Protein AF-F4LSC1-F1 (afdb_monomer)

Solvent-accessible surface area (backbone atoms only — not comparable to full-atom values): 3479 Å² total; per-residue (Å²): 130,88,74,38,55,34,87,57,43,54,67,68,54,51,52,52,14,23,60,76,38,72,68,35,71,80,52,15,49,61,40,32,26,53,50,26,26,75,76,71,74,33,77,65,61,75,58,56,64,52,14,49,49,37,34,48,47,64,73,74,74,110

Sequence (62 aa):
MSKGNPDKVSPSLARRALELAGGDRKKAYSECVKLSFQITGRIAPGFDNRDLQAFYEEVFDR

Mean predicted aligned error: 3.9 Å

Organism: Tepidanaerobacter acetatoxydans (strain DSM 21804 / JCM 16047 / Re1) (NCBI:txid1209989)

Radius of gyration: 10.74 Å; Cα contacts (8 Å, |Δi|>4): 74; chains: 1; bounding box: 32×18×28 Å

pLDDT: mean 88.14, std 9.26, range [46.91, 95.06]

Structure (mmCIF, N/CA/C/O backbone):
data_AF-F4LSC1-F1
#
_entry.id   AF-F4LSC1-F1
#
loop_
_atom_site.group_PDB
_atom_site.id
_atom_site.type_symbol
_atom_site.label_atom_id
_atom_site.label_alt_id
_atom_site.label_comp_id
_atom_site.label_asym_id
_atom_site.label_entity_id
_atom_site.label_seq_id
_atom_site.pdbx_PDB_ins_code
_atom_site.Cartn_x
_atom_site.Cartn_y
_atom_site.Cartn_z
_atom_site.occupancy
_atom_site.B_iso_or_equiv
_atom_site.auth_seq_id
_atom_site.auth_comp_id
_atom_site.auth_asym_id
_atom_site.auth_atom_id
_atom_site.pdbx_PDB_model_num
ATOM 1 N N . MET A 1 1 ? 23.286 3.131 0.818 1.00 46.91 1 MET A N 1
ATOM 2 C CA . MET A 1 1 ? 21.966 3.522 1.354 1.00 46.91 1 MET A CA 1
ATOM 3 C C . MET A 1 1 ? 21.048 2.329 1.200 1.00 46.91 1 MET A C 1
ATOM 5 O O . MET A 1 1 ? 20.976 1.810 0.093 1.00 46.91 1 MET A O 1
ATOM 9 N N . SER A 1 2 ? 20.454 1.826 2.282 1.00 55.03 2 SER A N 1
ATOM 10 C CA . SER A 1 2 ? 19.608 0.631 2.215 1.00 55.03 2 SER A CA 1
ATOM 11 C C . SER A 1 2 ? 18.388 0.923 1.343 1.00 55.03 2 SER A C 1
ATOM 13 O O . SER A 1 2 ? 17.518 1.694 1.746 1.00 55.03 2 SER A O 1
ATOM 15 N N . LYS A 1 3 ? 18.370 0.347 0.135 1.00 70.44 3 LYS A N 1
ATOM 16 C CA . LYS A 1 3 ? 17.156 0.224 -0.677 1.00 70.44 3 LYS A CA 1
ATOM 17 C C . LYS A 1 3 ? 16.128 -0.517 0.184 1.00 70.44 3 LYS A C 1
ATOM 19 O O . LYS A 1 3 ? 16.511 -1.440 0.905 1.00 70.44 3 LYS A O 1
ATOM 24 N N . GLY A 1 4 ? 14.878 -0.056 0.195 1.00 83.50 4 GLY A N 1
ATOM 25 C CA . GLY A 1 4 ? 13.800 -0.755 0.900 1.00 83.50 4 GLY A CA 1
ATOM 26 C C . GLY A 1 4 ? 13.694 -2.211 0.442 1.00 83.50 4 GLY A C 1
ATOM 27 O O . GLY A 1 4 ? 14.256 -2.581 -0.588 1.00 83.50 4 GLY A O 1
ATOM 28 N N . ASN A 1 5 ? 13.005 -3.041 1.216 1.00 88.69 5 ASN A N 1
ATOM 29 C CA . ASN A 1 5 ? 12.774 -4.437 0.882 1.00 88.69 5 ASN A CA 1
ATOM 30 C C . ASN A 1 5 ? 11.387 -4.600 0.221 1.00 88.69 5 ASN A C 1
ATOM 32 O O . ASN A 1 5 ? 10.384 -4.660 0.940 1.00 88.69 5 ASN A O 1
ATOM 36 N N . PRO A 1 6 ? 11.315 -4.692 -1.122 1.00 90.25 6 PRO A N 1
ATOM 37 C CA . PRO A 1 6 ? 10.050 -4.826 -1.838 1.00 90.25 6 PRO A CA 1
ATOM 38 C C . PRO A 1 6 ? 9.332 -6.150 -1.541 1.00 90.25 6 PRO A C 1
ATOM 40 O O . PRO A 1 6 ? 8.106 -6.189 -1.613 1.00 90.25 6 PRO A O 1
ATOM 43 N N . ASP A 1 7 ? 10.043 -7.203 -1.117 1.00 90.50 7 ASP A N 1
ATOM 44 C CA . ASP A 1 7 ? 9.452 -8.519 -0.817 1.00 90.50 7 ASP A CA 1
ATOM 45 C C . ASP A 1 7 ? 8.523 -8.493 0.406 1.00 90.50 7 ASP A C 1
ATOM 47 O O . ASP A 1 7 ? 7.674 -9.3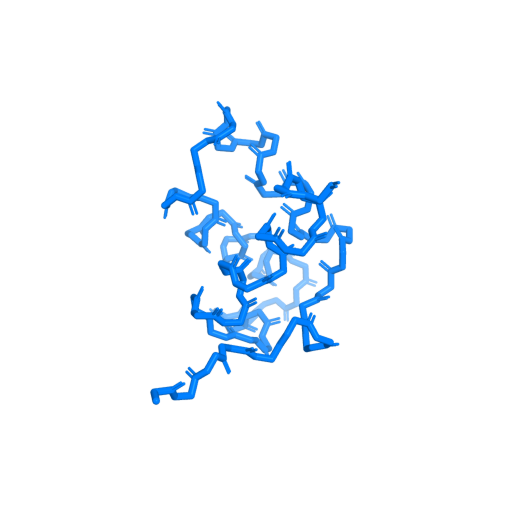69 0.578 1.00 90.50 7 ASP A O 1
ATOM 51 N N . LYS A 1 8 ? 8.661 -7.485 1.278 1.00 89.81 8 LYS A N 1
ATOM 52 C CA . LYS A 1 8 ? 7.750 -7.284 2.418 1.00 89.81 8 LYS A CA 1
ATOM 53 C C . LYS A 1 8 ? 6.407 -6.692 2.004 1.00 89.81 8 LYS A C 1
ATOM 55 O O . LYS A 1 8 ? 5.450 -6.729 2.779 1.00 89.81 8 LYS A O 1
ATOM 60 N N . VAL A 1 9 ? 6.343 -6.092 0.821 1.00 92.31 9 VAL A N 1
ATOM 61 C CA . VAL A 1 9 ? 5.169 -5.371 0.351 1.00 92.31 9 VAL A CA 1
ATOM 62 C C . VAL A 1 9 ? 4.217 -6.356 -0.297 1.00 92.31 9 VAL A C 1
ATOM 64 O O . VAL A 1 9 ? 4.555 -7.025 -1.267 1.00 92.31 9 VAL A O 1
ATOM 67 N N . SER A 1 10 ? 2.984 -6.410 0.203 1.00 90.81 10 SER A N 1
ATOM 68 C CA . SER A 1 10 ? 1.927 -7.160 -0.473 1.00 90.81 10 SER A CA 1
ATOM 69 C C . SER A 1 10 ? 1.591 -6.493 -1.818 1.00 90.81 10 SER A C 1
ATOM 71 O O . SER A 1 10 ? 1.084 -5.362 -1.812 1.00 90.81 10 SER A O 1
ATOM 73 N N . PRO A 1 11 ? 1.804 -7.161 -2.973 1.00 91.69 11 PRO A N 1
ATOM 74 C CA . PRO A 1 11 ? 1.596 -6.546 -4.286 1.00 91.69 11 PRO A CA 1
ATOM 75 C C . PRO A 1 11 ? 0.151 -6.099 -4.521 1.00 91.69 11 PRO A C 1
ATOM 77 O O . PRO A 1 11 ? -0.092 -5.080 -5.165 1.00 91.69 11 PRO A O 1
ATOM 80 N N . SER A 1 12 ? -0.819 -6.849 -3.990 1.00 91.31 12 SER A N 1
ATOM 81 C CA . SER A 1 12 ? -2.243 -6.525 -4.106 1.00 91.31 12 SER A CA 1
ATOM 82 C C . SER A 1 12 ? -2.611 -5.280 -3.299 1.00 91.31 12 SER A C 1
ATOM 84 O O . SER A 1 12 ? -3.332 -4.421 -3.807 1.00 91.31 12 SER A O 1
ATOM 86 N N . LEU A 1 13 ? -2.072 -5.140 -2.082 1.00 91.50 13 LEU A N 1
ATOM 87 C CA . LEU A 1 13 ? -2.279 -3.958 -1.244 1.00 91.50 13 LEU A CA 1
ATOM 88 C C . LEU A 1 13 ? -1.657 -2.715 -1.893 1.00 91.50 13 LEU A C 1
ATOM 90 O O . LEU A 1 13 ? -2.324 -1.690 -2.005 1.00 91.50 13 LEU A O 1
ATOM 94 N N . ALA A 1 14 ? -0.410 -2.820 -2.360 1.00 92.94 14 ALA A N 1
ATOM 95 C CA . ALA A 1 14 ? 0.309 -1.715 -2.987 1.00 92.94 14 ALA A CA 1
ATOM 96 C C . ALA A 1 14 ? -0.371 -1.241 -4.277 1.00 92.94 14 ALA A C 1
ATOM 98 O O . ALA A 1 14 ? -0.638 -0.053 -4.434 1.00 92.94 14 ALA A O 1
ATOM 99 N N . ARG A 1 15 ? -0.739 -2.159 -5.182 1.00 93.44 15 ARG A N 1
ATOM 100 C CA . ARG A 1 15 ? -1.460 -1.794 -6.414 1.00 93.44 15 ARG A CA 1
ATOM 101 C C . ARG A 1 15 ? -2.788 -1.112 -6.109 1.00 93.44 15 ARG A C 1
ATOM 103 O O . ARG A 1 15 ? -3.063 -0.052 -6.664 1.00 93.44 15 ARG A O 1
ATOM 110 N N . ARG A 1 16 ? -3.569 -1.655 -5.169 1.00 94.00 16 ARG A N 1
ATOM 111 C CA . ARG A 1 16 ? -4.851 -1.057 -4.783 1.00 94.00 16 ARG A CA 1
ATOM 112 C C . ARG A 1 16 ? -4.682 0.328 -4.163 1.00 94.00 16 ARG A C 1
ATOM 114 O O . ARG A 1 16 ? -5.451 1.236 -4.460 1.00 94.00 16 ARG A O 1
ATOM 121 N N . ALA A 1 17 ? -3.673 0.499 -3.318 1.00 94.06 17 ALA A N 1
ATOM 122 C CA . ALA A 1 17 ? -3.354 1.786 -2.723 1.00 94.06 17 ALA A CA 1
ATOM 123 C C . ALA A 1 17 ? -2.910 2.818 -3.770 1.00 94.06 17 ALA A C 1
ATOM 125 O O . ALA A 1 17 ? -3.288 3.983 -3.675 1.00 94.06 17 ALA A O 1
ATOM 126 N N . LEU A 1 18 ? -2.148 2.399 -4.784 1.00 94.25 18 LEU A N 1
ATOM 127 C CA . LEU A 1 18 ? -1.724 3.262 -5.884 1.00 94.25 18 LEU A CA 1
ATOM 128 C C . LEU A 1 18 ? -2.901 3.689 -6.772 1.00 94.25 18 LEU A C 1
ATOM 130 O O . LEU A 1 18 ? -2.978 4.856 -7.151 1.00 94.25 18 LEU A O 1
ATOM 134 N N . GLU A 1 19 ? -3.835 2.777 -7.057 1.00 93.94 19 GLU A N 1
ATOM 135 C CA . GLU A 1 19 ? -5.089 3.086 -7.760 1.00 93.94 19 GLU A CA 1
ATOM 136 C C . GLU A 1 19 ? -5.902 4.148 -7.008 1.00 93.94 19 GLU A C 1
ATOM 138 O O . GLU A 1 19 ? -6.302 5.152 -7.595 1.00 93.94 19 GLU A O 1
ATOM 143 N N . LEU A 1 20 ? -6.102 3.966 -5.696 1.00 93.56 20 LEU A N 1
ATOM 144 C CA . LEU A 1 20 ? -6.827 4.923 -4.849 1.00 93.56 20 LEU A CA 1
ATOM 145 C C . LEU A 1 20 ? -6.111 6.273 -4.741 1.00 93.56 20 LEU A C 1
ATOM 147 O O . LEU A 1 20 ? -6.755 7.317 -4.657 1.00 93.56 20 LEU A O 1
ATOM 151 N N . ALA A 1 21 ? -4.780 6.259 -4.774 1.00 94.31 21 ALA A N 1
ATOM 152 C CA . ALA A 1 21 ? -3.957 7.459 -4.780 1.00 94.31 21 ALA A CA 1
ATOM 153 C C . ALA A 1 21 ? -3.889 8.152 -6.154 1.00 94.31 21 ALA A C 1
ATOM 155 O O . ALA A 1 21 ? -3.222 9.181 -6.274 1.00 94.31 21 ALA A O 1
ATOM 156 N N . GLY A 1 22 ? -4.538 7.613 -7.193 1.00 92.44 22 GLY A N 1
ATOM 157 C CA . GLY A 1 22 ? -4.496 8.170 -8.547 1.00 92.44 22 GLY A CA 1
ATOM 158 C C . GLY A 1 22 ? -3.097 8.138 -9.168 1.00 92.44 22 GLY A C 1
ATOM 159 O O . GLY A 1 22 ? -2.723 9.061 -9.885 1.00 92.44 22 GLY A O 1
ATOM 160 N N . GLY A 1 23 ? -2.294 7.119 -8.845 1.00 89.94 23 GLY A N 1
ATOM 161 C CA . GLY A 1 23 ? -0.907 6.996 -9.304 1.00 89.94 23 GLY A CA 1
ATOM 162 C C . GLY A 1 23 ? 0.119 7.771 -8.468 1.00 89.94 23 GLY A C 1
ATOM 163 O O . GLY A 1 23 ? 1.318 7.666 -8.725 1.00 89.94 23 GLY A O 1
ATOM 164 N N . ASP A 1 24 ? -0.304 8.515 -7.441 1.00 91.81 24 ASP A N 1
ATOM 165 C CA . ASP A 1 24 ? 0.613 9.238 -6.557 1.00 91.81 24 ASP A CA 1
ATOM 166 C C . ASP A 1 24 ? 1.278 8.286 -5.545 1.00 91.81 24 ASP A C 1
ATOM 168 O O . ASP A 1 24 ? 0.712 7.933 -4.504 1.00 91.81 24 ASP A O 1
ATOM 172 N N . ARG A 1 25 ? 2.531 7.905 -5.830 1.00 89.31 25 ARG A N 1
ATOM 173 C CA . ARG A 1 25 ? 3.336 7.011 -4.979 1.00 89.31 25 ARG A CA 1
ATOM 174 C C . ARG A 1 25 ? 3.543 7.546 -3.556 1.00 89.31 25 ARG A C 1
ATOM 176 O O . ARG A 1 25 ? 3.696 6.743 -2.635 1.00 89.31 25 ARG A O 1
ATOM 183 N N . LYS A 1 26 ? 3.530 8.871 -3.336 1.00 87.06 26 LYS A N 1
ATOM 184 C CA . LYS A 1 26 ? 3.683 9.462 -1.991 1.00 87.06 26 LYS A CA 1
ATOM 185 C C . LYS A 1 26 ? 2.409 9.304 -1.170 1.00 87.06 26 LYS A C 1
ATOM 187 O O . LYS A 1 26 ? 2.484 9.022 0.024 1.00 87.06 26 LYS A O 1
ATOM 192 N N . LYS A 1 27 ? 1.243 9.458 -1.804 1.00 92.19 27 LYS A N 1
ATOM 193 C CA . LYS A 1 27 ? -0.063 9.252 -1.154 1.00 92.19 27 LYS A CA 1
ATOM 194 C C . LYS A 1 27 ? -0.398 7.777 -0.963 1.00 92.19 27 LYS A C 1
ATOM 196 O O . LYS A 1 27 ? -1.067 7.435 0.010 1.00 92.19 27 LYS A O 1
ATOM 201 N N . ALA A 1 28 ? 0.114 6.904 -1.828 1.00 94.31 28 ALA A N 1
ATOM 202 C CA . ALA A 1 28 ? -0.166 5.474 -1.776 1.00 94.31 28 ALA A CA 1
ATOM 203 C C . ALA A 1 28 ? 0.234 4.817 -0.440 1.00 94.31 28 ALA A C 1
ATOM 205 O O . ALA A 1 28 ? -0.438 3.889 -0.000 1.00 94.31 28 ALA A O 1
ATOM 206 N N . TYR A 1 29 ? 1.266 5.303 0.262 1.00 93.19 29 TYR A N 1
ATOM 207 C CA . TYR A 1 29 ? 1.607 4.764 1.587 1.00 93.19 29 TYR A CA 1
ATOM 208 C C . TYR A 1 29 ? 0.495 5.003 2.619 1.00 93.19 29 TYR A C 1
ATOM 210 O O . TYR A 1 29 ? 0.108 4.091 3.349 1.00 93.19 29 TYR A O 1
ATOM 218 N N . SER A 1 30 ? -0.077 6.208 2.643 1.00 92.56 30 SER A N 1
ATOM 219 C CA . SER A 1 30 ? -1.204 6.532 3.523 1.00 92.56 30 SER A CA 1
ATOM 220 C C . SER A 1 30 ? -2.437 5.686 3.198 1.00 92.56 30 SER A C 1
ATOM 222 O O . SER A 1 30 ? -3.142 5.255 4.108 1.00 92.56 30 SER A O 1
ATOM 224 N N . GLU A 1 31 ? -2.675 5.396 1.917 1.00 95.06 31 GLU A N 1
ATOM 225 C CA . GLU A 1 31 ? -3.741 4.479 1.499 1.00 95.06 31 GLU A CA 1
ATOM 226 C C . GLU A 1 31 ? -3.452 3.028 1.922 1.00 95.06 31 GLU A C 1
ATOM 228 O O . GLU A 1 31 ? -4.358 2.353 2.405 1.00 95.06 31 GLU A O 1
ATOM 233 N N . CYS A 1 32 ? -2.197 2.560 1.869 1.00 93.06 32 CYS A N 1
ATOM 234 C CA . CYS A 1 32 ? -1.815 1.242 2.402 1.00 93.06 32 CYS A CA 1
ATOM 235 C C . CYS A 1 32 ? -2.125 1.120 3.899 1.00 93.06 32 CYS A C 1
ATOM 237 O O . CYS A 1 32 ? -2.657 0.102 4.340 1.00 93.06 32 CYS A O 1
ATOM 239 N N . VAL A 1 33 ? -1.824 2.159 4.683 1.00 91.69 33 VAL A N 1
ATOM 240 C CA . VAL A 1 33 ? -2.121 2.203 6.123 1.00 91.69 33 VAL A CA 1
ATOM 241 C C . VAL A 1 33 ? -3.631 2.144 6.377 1.00 91.69 33 VAL A C 1
ATOM 243 O O . VAL A 1 33 ? -4.082 1.349 7.204 1.00 91.69 33 VAL A O 1
ATOM 246 N N . LYS A 1 34 ? -4.425 2.935 5.642 1.00 93.12 34 LYS A N 1
ATOM 247 C CA . LYS A 1 34 ? -5.895 2.926 5.750 1.00 93.12 34 LYS A CA 1
ATOM 248 C C . LYS A 1 34 ? -6.481 1.560 5.392 1.00 93.12 34 LYS A C 1
ATOM 250 O O 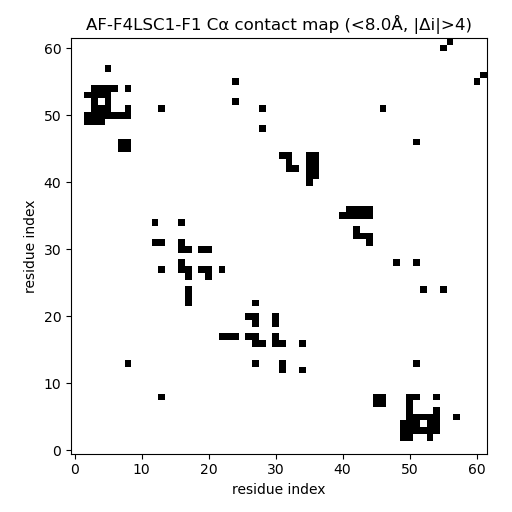. LYS A 1 34 ? -7.290 1.032 6.152 1.00 93.12 34 LYS A O 1
ATOM 255 N N . LEU A 1 35 ? -6.046 0.974 4.277 1.00 91.62 35 LEU A N 1
ATOM 256 C CA . LEU A 1 35 ? -6.494 -0.345 3.830 1.00 91.62 35 LEU A CA 1
ATOM 257 C C . LEU A 1 35 ? -6.107 -1.436 4.833 1.00 91.62 35 LEU A C 1
ATOM 259 O O . LEU A 1 35 ? -6.936 -2.270 5.185 1.00 91.62 35 LEU A O 1
ATOM 263 N N . SER A 1 36 ? -4.877 -1.406 5.354 1.00 91.19 36 SER A N 1
ATOM 264 C CA . SER A 1 36 ? -4.434 -2.333 6.400 1.00 91.19 36 SER A CA 1
ATOM 265 C C . SER A 1 36 ? -5.320 -2.253 7.638 1.00 91.19 36 SER A C 1
ATOM 267 O O . SER A 1 36 ? -5.723 -3.287 8.173 1.00 91.19 36 SER A O 1
ATOM 269 N N . PHE A 1 37 ? -5.666 -1.040 8.074 1.00 90.69 37 PHE A N 1
ATOM 270 C CA . PHE A 1 37 ? -6.550 -0.844 9.216 1.00 90.69 37 PHE A CA 1
ATOM 271 C C . PHE A 1 37 ? -7.956 -1.391 8.947 1.00 90.69 37 PHE A C 1
ATOM 273 O O . PHE A 1 37 ? -8.512 -2.074 9.801 1.00 90.69 37 PHE A O 1
ATOM 280 N N . GLN A 1 38 ? -8.499 -1.176 7.749 1.00 89.00 38 GLN A N 1
ATOM 281 C CA . GLN A 1 38 ? -9.803 -1.717 7.357 1.00 89.00 38 GLN A CA 1
ATOM 282 C C . GLN A 1 38 ? -9.827 -3.252 7.302 1.00 89.00 38 GLN A C 1
ATOM 284 O O . GLN A 1 38 ? -10.837 -3.853 7.654 1.00 89.00 38 GLN A O 1
ATOM 289 N N . ILE A 1 39 ? -8.731 -3.887 6.877 1.00 87.06 39 ILE A N 1
ATOM 290 C CA . ILE A 1 39 ? -8.658 -5.347 6.702 1.00 87.06 39 ILE A CA 1
ATOM 291 C C . ILE A 1 39 ? -8.324 -6.060 8.019 1.00 87.06 39 ILE A C 1
ATOM 293 O O . ILE A 1 39 ? -8.872 -7.118 8.310 1.00 87.06 39 ILE A O 1
ATOM 297 N N . THR A 1 40 ? -7.399 -5.508 8.808 1.00 86.31 40 THR A N 1
ATOM 298 C CA . THR A 1 40 ? -6.782 -6.209 9.951 1.00 86.31 40 THR A CA 1
ATOM 299 C C . THR A 1 40 ? -7.044 -5.549 11.304 1.00 86.31 40 THR A C 1
ATOM 301 O O . THR A 1 40 ? -6.679 -6.109 12.337 1.00 86.31 40 THR A O 1
ATOM 304 N N . GLY A 1 41 ? -7.603 -4.335 11.319 1.00 88.75 41 GLY A N 1
ATOM 305 C CA . GLY A 1 41 ? -7.684 -3.489 12.513 1.00 88.75 41 GLY A CA 1
ATOM 306 C C . GLY A 1 41 ? -6.342 -2.888 12.949 1.00 88.75 41 GLY A C 1
ATOM 307 O O . GLY A 1 41 ? -6.276 -2.239 13.991 1.00 88.75 41 GLY A O 1
ATOM 308 N N . ARG A 1 42 ? -5.253 -3.087 12.187 1.00 85.25 42 ARG A N 1
ATOM 309 C CA . ARG A 1 42 ? -3.906 -2.600 12.526 1.0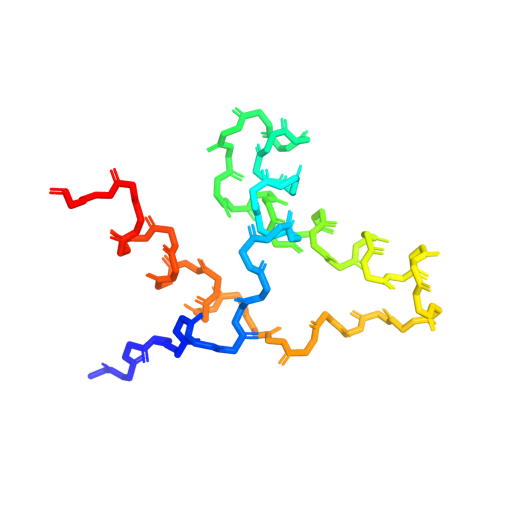0 85.25 42 ARG A CA 1
ATOM 310 C C . ARG A 1 42 ? -3.478 -1.453 11.618 1.00 85.25 42 ARG A C 1
ATOM 312 O O . ARG A 1 42 ? -3.536 -1.553 10.395 1.00 85.25 42 ARG A O 1
ATOM 319 N N . ILE A 1 43 ? -2.942 -0.400 12.236 1.00 80.88 43 ILE A N 1
ATOM 320 C CA . ILE A 1 43 ? -2.398 0.798 11.562 1.00 80.88 43 ILE A CA 1
ATOM 321 C C . ILE A 1 43 ? -1.045 0.498 10.871 1.00 80.88 43 ILE A C 1
ATOM 323 O O . ILE A 1 43 ? -0.481 1.340 10.182 1.00 80.88 43 ILE A O 1
ATOM 327 N N . ALA A 1 44 ? -0.514 -0.717 11.016 1.00 82.88 44 ALA A N 1
ATOM 328 C CA . ALA A 1 44 ? 0.741 -1.130 10.400 1.00 82.88 44 ALA A CA 1
ATOM 329 C C . ALA A 1 44 ? 0.485 -2.124 9.250 1.00 82.88 44 ALA A C 1
ATOM 331 O O . ALA A 1 44 ? 0.077 -3.251 9.537 1.00 82.88 44 ALA A O 1
ATOM 332 N N . PRO A 1 45 ? 0.786 -1.763 7.985 1.00 85.62 45 PRO A N 1
ATOM 333 C CA . PRO A 1 45 ? 0.635 -2.653 6.829 1.00 85.62 45 PRO A CA 1
ATOM 334 C C . PRO A 1 45 ? 1.704 -3.760 6.750 1.00 85.62 45 PRO A C 1
ATOM 336 O O . PRO A 1 45 ? 1.669 -4.577 5.836 1.00 85.62 45 PRO A O 1
ATOM 339 N N . GLY A 1 46 ? 2.648 -3.806 7.699 1.00 87.69 46 GLY A N 1
ATOM 340 C CA . GLY A 1 46 ? 3.717 -4.815 7.760 1.00 87.69 46 GLY A CA 1
ATOM 341 C C . GLY A 1 46 ? 5.005 -4.440 7.017 1.00 87.69 46 GLY A C 1
ATOM 342 O O . GLY A 1 46 ? 5.975 -5.190 7.068 1.00 87.69 46 GLY A O 1
ATOM 343 N N . PHE A 1 47 ? 5.034 -3.269 6.385 1.00 91.62 47 PHE A N 1
ATOM 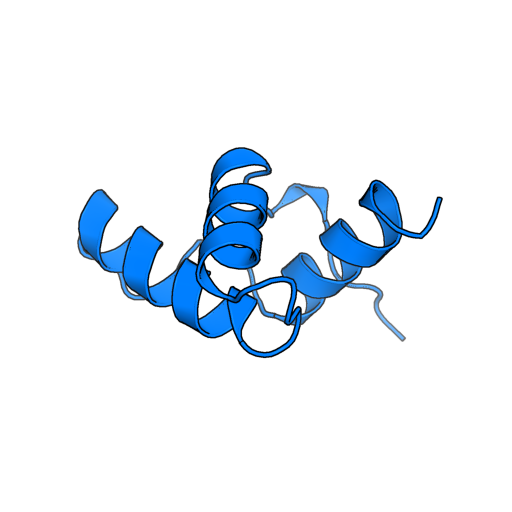344 C CA . PHE A 1 47 ? 6.180 -2.705 5.673 1.00 91.62 47 PHE A CA 1
ATOM 345 C C . PHE A 1 47 ? 6.227 -1.185 5.874 1.00 91.62 47 PHE A C 1
ATOM 347 O O . PHE A 1 47 ? 5.231 -0.583 6.292 1.00 91.62 47 PHE A O 1
ATOM 354 N N . ASP A 1 48 ? 7.370 -0.560 5.594 1.00 91.38 48 ASP A N 1
ATOM 355 C CA . ASP A 1 48 ? 7.521 0.895 5.674 1.00 91.38 48 ASP A CA 1
ATOM 356 C C . ASP A 1 48 ? 7.404 1.585 4.300 1.00 91.38 48 ASP A C 1
ATOM 358 O O . ASP A 1 48 ? 7.262 0.954 3.254 1.00 91.38 48 ASP A O 1
ATOM 362 N N . ASN A 1 49 ? 7.429 2.920 4.276 1.00 91.31 49 ASN A N 1
ATOM 363 C CA . ASN A 1 49 ? 7.317 3.650 3.011 1.00 91.31 49 ASN A CA 1
ATOM 364 C C . ASN A 1 49 ? 8.499 3.358 2.069 1.00 91.31 49 ASN A C 1
ATOM 366 O O . ASN A 1 49 ? 8.321 3.355 0.858 1.00 91.31 49 ASN A O 1
ATOM 370 N N . ARG A 1 50 ? 9.702 3.086 2.589 1.00 92.19 50 ARG A N 1
ATOM 371 C CA . ARG A 1 50 ? 10.865 2.790 1.738 1.00 92.19 50 ARG A CA 1
ATOM 372 C C . ARG A 1 50 ? 10.697 1.443 1.050 1.00 92.19 50 ARG A C 1
ATOM 374 O O . ARG A 1 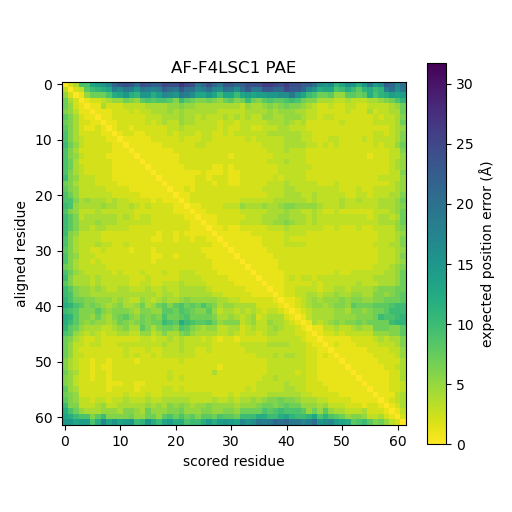50 ? 11.011 1.349 -0.131 1.00 92.19 50 ARG A O 1
ATOM 381 N N . ASP A 1 51 ? 10.185 0.445 1.767 1.00 93.62 51 ASP A N 1
ATOM 382 C CA . ASP A 1 51 ? 9.809 -0.855 1.209 1.00 93.62 51 ASP A CA 1
ATOM 383 C C . ASP A 1 51 ? 8.791 -0.667 0.067 1.00 93.62 51 ASP A C 1
ATOM 385 O O . ASP A 1 51 ? 8.983 -1.184 -1.033 1.00 93.62 51 ASP A O 1
ATOM 389 N N . LEU A 1 52 ? 7.757 0.160 0.286 1.00 93.25 52 LEU A N 1
ATOM 390 C CA . LEU A 1 52 ? 6.736 0.461 -0.725 1.00 93.25 52 LEU A CA 1
ATOM 391 C C . LEU A 1 52 ? 7.295 1.185 -1.959 1.00 93.25 52 LEU A C 1
ATOM 393 O O . LEU A 1 52 ? 6.942 0.834 -3.083 1.00 93.25 52 LEU A O 1
ATOM 397 N N . GLN A 1 53 ? 8.153 2.192 -1.773 1.00 92.62 53 GLN A N 1
ATOM 39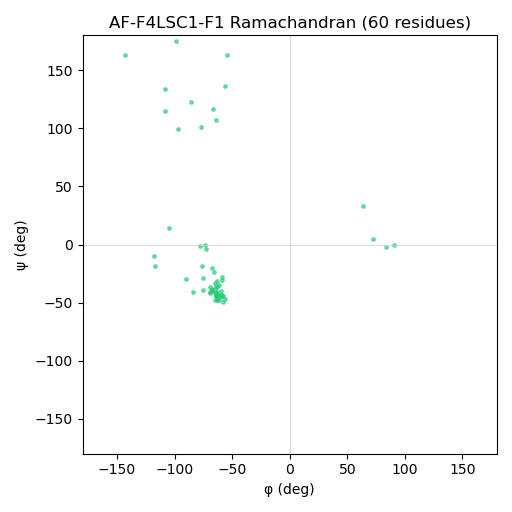8 C CA . GLN A 1 53 ? 8.772 2.888 -2.905 1.00 92.62 53 GLN A CA 1
ATOM 399 C C . GLN A 1 53 ? 9.685 1.952 -3.699 1.00 92.62 53 GLN A C 1
ATOM 401 O O . GLN A 1 53 ? 9.617 1.959 -4.923 1.00 92.62 53 GLN A O 1
ATOM 406 N N . 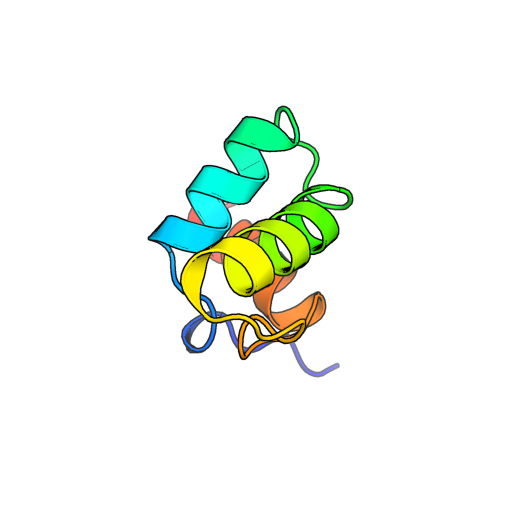ALA A 1 54 ? 10.471 1.108 -3.020 1.00 92.88 54 ALA A N 1
ATOM 407 C CA . ALA A 1 54 ? 11.313 0.111 -3.679 1.00 92.88 54 ALA A CA 1
ATOM 408 C C . ALA A 1 54 ? 10.475 -0.866 -4.521 1.00 92.88 54 ALA A C 1
ATOM 410 O O . ALA A 1 54 ? 10.842 -1.171 -5.652 1.00 92.88 54 ALA A O 1
ATOM 411 N N . PHE A 1 55 ? 9.312 -1.288 -4.012 1.00 93.06 55 PHE A N 1
ATOM 412 C CA . PHE A 1 55 ? 8.370 -2.108 -4.775 1.00 93.06 55 PHE A CA 1
ATOM 413 C C . PHE A 1 55 ? 7.864 -1.382 -6.028 1.00 93.06 55 PHE A C 1
ATOM 415 O O . PHE A 1 55 ? 7.810 -1.971 -7.105 1.00 93.06 55 PHE A O 1
ATOM 422 N N . TYR A 1 56 ? 7.516 -0.096 -5.926 1.00 91.81 56 TYR A N 1
ATOM 423 C CA . TYR A 1 56 ? 7.077 0.661 -7.098 1.00 91.81 56 TYR A CA 1
ATOM 424 C C . TYR A 1 56 ? 8.186 0.886 -8.125 1.00 91.81 56 TYR A C 1
ATOM 426 O O . TYR A 1 56 ? 7.909 0.796 -9.317 1.00 91.81 56 TYR A O 1
ATOM 434 N N . GLU A 1 57 ? 9.413 1.154 -7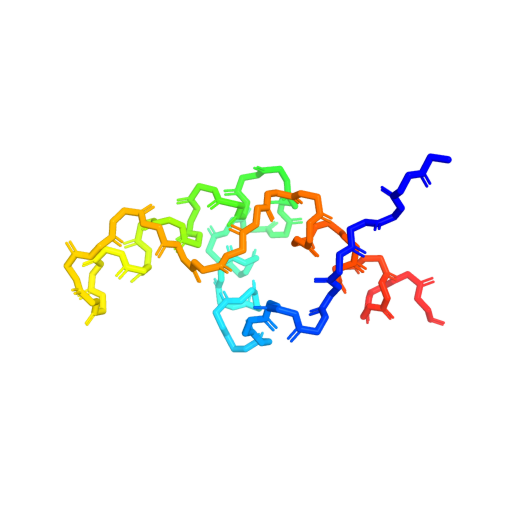.685 1.00 90.31 57 GLU A N 1
ATOM 435 C CA . GLU A 1 57 ? 10.573 1.248 -8.576 1.00 90.31 57 GLU A CA 1
ATOM 436 C C . GLU A 1 57 ? 10.802 -0.075 -9.323 1.00 90.31 57 GLU A C 1
ATOM 438 O O . GLU A 1 57 ? 10.998 -0.076 -10.533 1.00 90.31 57 GLU A O 1
ATOM 443 N N . GLU A 1 58 ? 10.710 -1.217 -8.639 1.00 88.62 58 GLU A N 1
ATOM 444 C CA . GLU A 1 58 ? 10.920 -2.521 -9.275 1.00 88.62 58 GLU A CA 1
ATOM 445 C C . GLU A 1 58 ? 9.808 -2.899 -10.267 1.00 88.62 58 GLU A C 1
ATOM 447 O O . GLU A 1 58 ? 10.080 -3.520 -11.295 1.00 88.62 58 GLU A O 1
ATOM 452 N N . VAL A 1 59 ? 8.558 -2.546 -9.959 1.00 85.50 59 VAL A N 1
ATOM 453 C CA . VAL A 1 59 ? 7.383 -2.983 -10.730 1.00 85.50 59 VAL A CA 1
ATOM 454 C C . VAL A 1 59 ? 7.015 -2.025 -11.864 1.00 85.50 59 VAL A C 1
ATOM 456 O O . VAL A 1 59 ? 6.447 -2.476 -12.856 1.00 85.50 59 VAL A O 1
ATOM 459 N N . PHE A 1 60 ? 7.285 -0.723 -11.725 1.00 79.12 60 PHE A N 1
ATOM 460 C CA . PHE A 1 60 ? 6.825 0.304 -12.672 1.00 79.12 60 PHE A CA 1
ATOM 461 C C . PHE A 1 60 ? 7.946 1.055 -13.404 1.00 79.12 60 PHE A C 1
ATOM 463 O O . PHE A 1 60 ? 7.655 1.680 -14.419 1.00 79.12 60 PHE A O 1
ATOM 470 N N . ASP A 1 61 ? 9.188 1.031 -12.911 1.00 75.19 61 ASP A N 1
ATOM 471 C CA . ASP A 1 61 ? 10.350 1.689 -13.544 1.00 75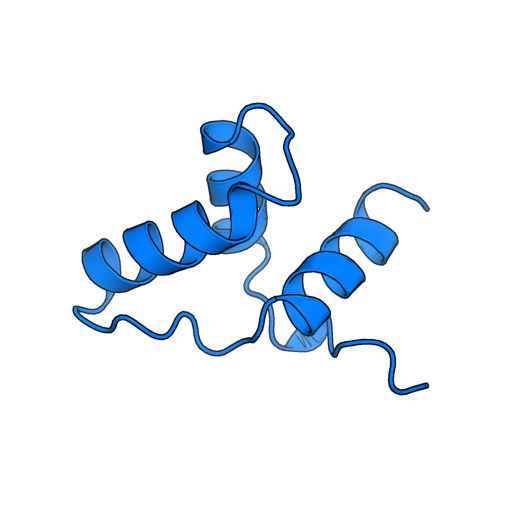.19 61 ASP A CA 1
ATOM 472 C C . ASP A 1 61 ? 11.293 0.682 -14.244 1.00 75.19 61 ASP A C 1
ATOM 474 O O . ASP A 1 61 ? 12.423 1.020 -14.600 1.00 75.19 61 ASP A O 1
ATOM 478 N N . ARG A 1 62 ? 10.837 -0.558 -14.449 1.00 56.00 62 ARG A N 1
ATOM 479 C CA . ARG A 1 62 ? 11.581 -1.640 -15.107 1.00 56.00 62 ARG A CA 1
ATOM 480 C C . ARG A 1 62 ? 11.015 -1.947 -16.488 1.00 56.00 62 ARG A C 1
ATOM 482 O O . ARG A 1 62 ? 11.841 -2.228 -17.384 1.00 56.00 62 ARG A O 1
#

Foldseek 3Di:
DDQAALVQDDPVLQVVLCVVVVNPLVRSQVSSQVVCCVVPVHSDNRGDSSNSVSNCCVPPVD

Nearest PDB structures (foldseek):
  5lm7-assembly1_B  TM=4.989E-01  e=2.359E+00  Escherichia coli S88
  3cky-assembly2_D  TM=2.550E-01  e=9.708E+00  unclassified

Secondary structure (DSSP, 8-state):
-----GGGS-HHHHHHHHHHTTT-HHHHHHHHHHHHHHHHS-S--SS-HHHHHHHHHHHH--